Protein AF-A0A957NQY7-F1 (afdb_monomer_lite)

Structure (mmCIF, N/CA/C/O backbone):
data_AF-A0A957NQY7-F1
#
_entry.id   AF-A0A957NQY7-F1
#
loop_
_atom_site.group_PDB
_atom_site.id
_atom_site.type_symbol
_atom_site.label_atom_id
_atom_site.label_alt_id
_atom_site.label_comp_id
_atom_site.label_asym_id
_atom_site.label_entity_id
_atom_site.label_seq_id
_atom_site.pdbx_PDB_ins_code
_atom_site.Cartn_x
_atom_site.Cartn_y
_atom_site.Cartn_z
_atom_site.occupancy
_atom_site.B_iso_or_equiv
_atom_site.auth_seq_id
_atom_site.auth_comp_id
_atom_site.auth_asym_id
_atom_site.auth_atom_id
_atom_site.pdbx_PDB_model_num
ATOM 1 N N . ALA A 1 1 ? 17.063 -1.741 6.558 1.00 35.72 1 ALA A N 1
ATOM 2 C CA . ALA A 1 1 ? 15.794 -1.003 6.516 1.00 35.72 1 ALA A CA 1
ATOM 3 C C . ALA A 1 1 ? 14.689 -2.041 6.465 1.00 35.72 1 ALA A C 1
ATOM 5 O O . ALA A 1 1 ? 14.849 -3.014 5.737 1.00 35.72 1 ALA A O 1
ATOM 6 N N . THR A 1 2 ? 13.660 -1.917 7.299 1.00 36.47 2 THR A N 1
ATOM 7 C CA . THR A 1 2 ? 12.418 -2.664 7.082 1.00 36.47 2 THR A CA 1
ATOM 8 C C . THR A 1 2 ? 11.767 -1.974 5.903 1.00 36.47 2 THR A C 1
ATOM 10 O O . THR A 1 2 ? 11.341 -0.830 6.029 1.00 36.47 2 THR A O 1
ATOM 13 N N . ASP A 1 3 ? 11.850 -2.600 4.745 1.00 47.94 3 ASP A N 1
ATOM 14 C CA . ASP A 1 3 ? 11.329 -2.013 3.533 1.00 47.94 3 ASP A CA 1
ATOM 15 C C . ASP A 1 3 ? 9.817 -2.243 3.478 1.00 47.94 3 ASP A C 1
ATOM 17 O O . ASP A 1 3 ? 9.352 -3.384 3.468 1.00 47.94 3 ASP A O 1
ATOM 21 N N . TRP A 1 4 ? 9.049 -1.156 3.531 1.00 58.91 4 TRP A N 1
ATOM 22 C CA . TRP A 1 4 ? 7.593 -1.183 3.382 1.00 58.91 4 TRP A CA 1
ATOM 23 C C . TRP A 1 4 ? 7.175 -0.996 1.912 1.00 58.91 4 TRP A C 1
ATOM 25 O O . TRP A 1 4 ? 6.008 -0.681 1.657 1.00 58.91 4 TRP A O 1
ATOM 35 N N . ASP A 1 5 ? 8.098 -1.206 0.960 1.00 57.22 5 ASP A N 1
ATOM 36 C CA . ASP A 1 5 ? 7.918 -1.063 -0.495 1.00 57.22 5 ASP A CA 1
ATOM 37 C C . ASP A 1 5 ? 6.620 -1.735 -1.006 1.00 57.22 5 ASP A C 1
ATOM 39 O O . ASP A 1 5 ? 5.953 -1.203 -1.896 1.00 57.22 5 ASP A O 1
ATOM 43 N N . GLY A 1 6 ? 6.178 -2.831 -0.373 1.00 59.06 6 GLY A N 1
ATOM 44 C CA . GLY A 1 6 ? 4.964 -3.577 -0.727 1.00 59.06 6 GLY A CA 1
ATOM 45 C C . GLY A 1 6 ? 3.659 -3.190 -0.008 1.00 59.06 6 GLY A C 1
ATOM 46 O O . GLY A 1 6 ? 2.627 -3.814 -0.267 1.00 59.06 6 GLY A O 1
ATOM 47 N N . CYS A 1 7 ? 3.639 -2.197 0.894 1.00 64.56 7 CYS A N 1
ATOM 48 C CA . CYS A 1 7 ? 2.411 -1.765 1.591 1.00 64.56 7 CYS A CA 1
ATOM 49 C C . CYS A 1 7 ? 1.479 -0.957 0.670 1.00 64.56 7 CYS A C 1
ATOM 51 O O . CYS A 1 7 ? 1.295 0.253 0.829 1.00 64.56 7 CYS A O 1
ATOM 53 N N . GLY A 1 8 ? 0.925 -1.626 -0.339 1.00 67.88 8 GLY A N 1
ATOM 54 C CA . GLY A 1 8 ? 0.093 -1.053 -1.390 1.00 67.88 8 GLY A CA 1
ATOM 55 C C . GLY A 1 8 ? -1.330 -0.697 -0.960 1.00 67.88 8 GLY A C 1
ATOM 56 O O . GLY A 1 8 ? -1.796 -1.015 0.134 1.00 67.88 8 GLY A O 1
ATOM 57 N N . SER A 1 9 ? -2.024 -0.010 -1.861 1.00 74.94 9 SER A N 1
ATOM 58 C CA . SER A 1 9 ? -3.445 0.296 -1.724 1.00 74.94 9 SER A CA 1
ATOM 59 C C . SER A 1 9 ? -4.288 -0.965 -1.923 1.00 74.94 9 SER A C 1
ATOM 61 O O . SER A 1 9 ? -3.961 -1.835 -2.727 1.00 74.94 9 SER A O 1
ATOM 63 N N . VAL A 1 10 ? -5.380 -1.066 -1.163 1.00 73.88 10 VAL A N 1
ATOM 64 C CA . VAL A 1 10 ? -6.406 -2.116 -1.316 1.00 73.88 10 VAL A CA 1
ATOM 65 C C . VAL A 1 10 ? -7.627 -1.621 -2.095 1.00 73.88 10 VAL A C 1
ATOM 67 O O . VAL A 1 10 ? -8.581 -2.371 -2.286 1.00 73.88 10 VAL A O 1
ATOM 70 N N . ILE A 1 11 ? -7.622 -0.347 -2.500 1.00 79.00 11 ILE A N 1
ATOM 71 C CA . ILE A 1 11 ? -8.735 0.312 -3.192 1.00 79.00 11 ILE A CA 1
ATOM 72 C C . ILE A 1 11 ? -8.454 0.415 -4.691 1.00 79.00 11 ILE A C 1
ATOM 74 O O . ILE A 1 11 ? -9.349 0.190 -5.502 1.00 79.00 11 ILE A O 1
ATOM 78 N N . GLU A 1 12 ? -7.217 0.736 -5.062 1.00 86.00 12 GLU A N 1
ATOM 79 C CA . GLU A 1 12 ? -6.770 0.852 -6.450 1.00 86.00 12 GLU A CA 1
ATOM 80 C C . GLU A 1 12 ? -5.295 0.417 -6.582 1.00 86.00 12 GLU A C 1
ATOM 82 O O . GLU A 1 12 ? -4.574 0.404 -5.583 1.00 86.00 12 GLU A O 1
ATOM 87 N N . PRO A 1 13 ? -4.838 -0.008 -7.774 1.00 90.50 13 PRO A N 1
ATOM 88 C CA . PRO A 1 13 ? -3.490 -0.557 -7.930 1.00 90.50 13 PRO A CA 1
ATOM 89 C C . PRO A 1 13 ? -2.383 0.504 -8.040 1.00 90.50 13 PRO A C 1
ATOM 91 O O . PRO A 1 13 ? -1.237 0.2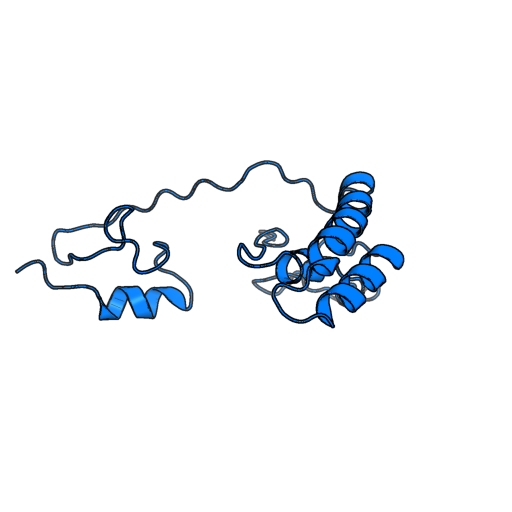34 -7.672 1.00 90.50 13 PRO A O 1
ATOM 94 N N . TRP A 1 14 ? -2.698 1.703 -8.531 1.00 92.00 14 TRP A N 1
ATOM 95 C CA . TRP A 1 14 ? -1.719 2.731 -8.877 1.00 92.00 14 TRP A CA 1
ATOM 96 C C . TRP A 1 14 ? -0.870 3.159 -7.682 1.00 92.00 14 TRP A C 1
ATOM 98 O O . TRP A 1 14 ? 0.352 3.221 -7.808 1.00 92.00 14 TRP A O 1
ATOM 108 N N . PHE A 1 15 ? -1.468 3.403 -6.512 1.00 87.94 15 PHE A N 1
ATOM 109 C CA . PHE A 1 15 ? -0.719 3.890 -5.346 1.00 87.94 15 PHE A CA 1
ATOM 110 C C . PHE A 1 15 ? 0.386 2.922 -4.907 1.00 87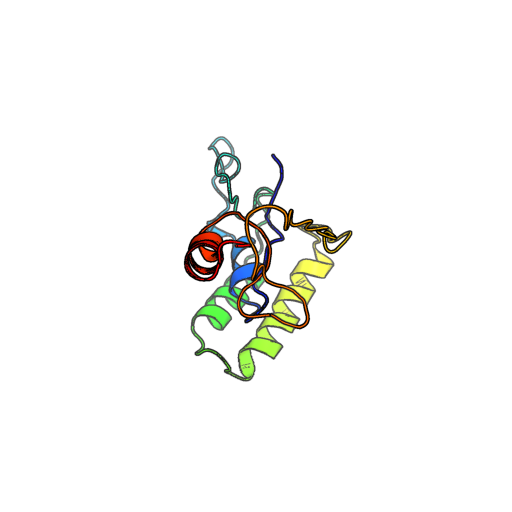.94 15 PHE A C 1
ATOM 112 O O . PHE A 1 15 ? 1.487 3.349 -4.559 1.00 87.94 15 PHE A O 1
ATOM 119 N N . GLY A 1 16 ? 0.112 1.614 -4.946 1.00 88.19 16 GLY A N 1
ATOM 120 C CA . GLY A 1 16 ? 1.124 0.597 -4.656 1.00 88.19 16 GLY A CA 1
ATOM 121 C C . GLY A 1 16 ? 2.206 0.563 -5.732 1.00 88.19 16 GLY A C 1
ATOM 122 O O . GLY A 1 16 ? 3.393 0.647 -5.431 1.00 88.19 16 GLY A O 1
ATOM 123 N N . MET A 1 17 ? 1.796 0.514 -6.997 1.00 91.12 17 MET A N 1
ATOM 124 C CA . MET A 1 17 ? 2.708 0.370 -8.132 1.00 91.12 17 MET A CA 1
ATOM 125 C C . MET A 1 17 ? 3.599 1.604 -8.359 1.00 91.12 17 MET A C 1
ATOM 127 O O . MET A 1 17 ? 4.763 1.478 -8.747 1.00 91.12 17 MET A O 1
ATOM 131 N N . GLN A 1 18 ? 3.102 2.802 -8.050 1.00 91.94 18 GLN A N 1
ATOM 132 C CA . GLN A 1 18 ? 3.837 4.066 -8.138 1.00 91.94 18 GLN A CA 1
ATOM 133 C C . GLN A 1 18 ? 5.070 4.105 -7.231 1.00 91.94 18 GLN A C 1
ATOM 135 O O . GLN A 1 18 ? 5.992 4.878 -7.517 1.00 91.94 18 GLN A O 1
ATOM 140 N N . ARG A 1 19 ? 5.139 3.263 -6.192 1.00 89.50 19 ARG A N 1
ATOM 141 C CA . ARG A 1 19 ? 6.328 3.157 -5.341 1.00 89.50 19 ARG A CA 1
ATOM 142 C C . ARG A 1 19 ? 7.568 2.723 -6.105 1.00 89.50 19 ARG A C 1
ATOM 144 O O . ARG A 1 19 ? 8.628 3.261 -5.832 1.00 89.50 19 ARG A O 1
ATOM 151 N N . TYR A 1 20 ? 7.428 1.872 -7.121 1.00 91.56 20 TYR A N 1
ATOM 152 C CA . TYR A 1 20 ? 8.538 1.383 -7.950 1.00 91.56 20 TYR A CA 1
ATOM 153 C C . TYR A 1 20 ? 8.872 2.297 -9.145 1.00 91.56 20 TYR A C 1
ATOM 155 O O . TYR A 1 20 ? 9.668 1.946 -10.010 1.00 91.56 20 TYR A O 1
ATOM 163 N N . HIS A 1 21 ? 8.263 3.483 -9.232 1.00 93.94 21 HIS A N 1
ATOM 164 C CA . HIS A 1 21 ? 8.502 4.402 -10.343 1.00 93.94 21 HIS A CA 1
ATOM 165 C C . HIS A 1 21 ? 9.949 4.930 -10.353 1.00 93.94 21 HIS A C 1
ATOM 167 O O . HIS A 1 21 ? 10.492 5.313 -9.311 1.00 93.94 21 HIS A O 1
ATOM 173 N N . LYS A 1 22 ? 10.555 5.066 -11.543 1.00 93.69 22 LYS A N 1
ATOM 174 C CA . LYS A 1 22 ? 11.963 5.492 -11.696 1.00 93.69 22 LYS A CA 1
ATOM 175 C C . LYS A 1 22 ? 12.295 6.850 -11.071 1.00 93.69 22 LYS A C 1
ATOM 177 O O . LYS A 1 22 ? 13.437 7.096 -10.708 1.00 93.69 22 LYS A O 1
ATOM 182 N N . LYS A 1 23 ? 11.295 7.727 -10.912 1.00 92.44 23 LYS A N 1
ATOM 183 C CA . LYS A 1 23 ? 11.434 9.053 -10.265 1.00 92.44 23 LYS A CA 1
ATOM 184 C C . LYS A 1 23 ? 11.959 8.987 -8.828 1.00 92.44 23 LYS A C 1
ATOM 186 O O . LYS A 1 23 ? 12.444 9.992 -8.326 1.00 92.44 23 LYS A O 1
ATOM 191 N N . TRP A 1 24 ? 11.831 7.831 -8.177 1.00 89.88 24 TRP A N 1
ATOM 192 C CA . TRP A 1 24 ? 12.327 7.594 -6.824 1.00 89.88 24 TRP A CA 1
ATOM 193 C C . TRP A 1 24 ? 13.782 7.096 -6.793 1.00 89.88 24 TRP A C 1
ATOM 195 O O . TRP A 1 24 ? 14.373 7.003 -5.720 1.00 89.88 24 TRP A O 1
ATOM 205 N N . SER A 1 25 ? 14.384 6.812 -7.954 1.00 89.31 25 SER A N 1
ATOM 206 C CA . SER A 1 25 ? 15.786 6.414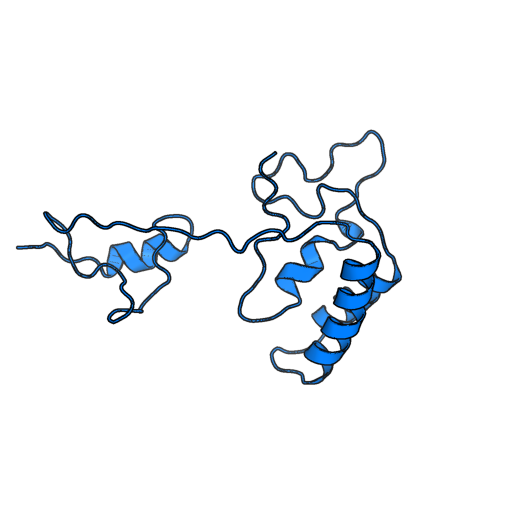 -8.064 1.00 89.31 25 SER A CA 1
ATOM 207 C C . SER A 1 25 ? 16.695 7.641 -8.157 1.00 89.31 25 SER A C 1
ATOM 209 O O . SER A 1 25 ? 16.703 8.369 -9.152 1.00 89.31 25 SER A O 1
ATOM 211 N N . ASN A 1 26 ? 17.482 7.865 -7.104 1.00 86.06 26 ASN A N 1
ATOM 212 C CA . ASN A 1 26 ? 18.492 8.920 -7.067 1.00 86.06 26 ASN A CA 1
ATOM 213 C C . ASN A 1 26 ? 19.818 8.457 -7.708 1.00 86.06 26 ASN A C 1
ATOM 215 O O . ASN A 1 26 ? 20.128 7.259 -7.683 1.00 86.06 26 ASN A O 1
ATOM 219 N N . PRO A 1 27 ? 20.657 9.386 -8.216 1.00 87.25 27 PRO A N 1
ATOM 220 C CA . PRO A 1 27 ? 21.970 9.058 -8.766 1.00 87.25 27 PRO A CA 1
ATOM 221 C C . PRO A 1 27 ? 22.861 8.263 -7.803 1.00 87.25 27 PRO A C 1
ATOM 223 O O . PRO A 1 27 ? 22.805 8.419 -6.577 1.00 87.25 27 PRO A O 1
ATOM 226 N N . ILE A 1 28 ? 23.743 7.441 -8.369 1.00 85.50 28 ILE A N 1
ATOM 227 C CA . ILE A 1 28 ? 24.742 6.692 -7.601 1.00 85.50 28 ILE A CA 1
ATOM 228 C C . ILE A 1 28 ? 25.611 7.669 -6.798 1.00 85.50 28 ILE A C 1
ATOM 230 O O . ILE A 1 28 ? 26.038 8.704 -7.305 1.00 85.50 28 ILE A O 1
ATOM 234 N N . GLY A 1 29 ? 25.870 7.333 -5.532 1.00 84.81 29 GLY A N 1
ATOM 235 C CA . GLY A 1 29 ? 26.640 8.178 -4.615 1.00 84.81 29 GLY A CA 1
ATOM 236 C C . GLY A 1 29 ? 25.813 9.245 -3.894 1.00 84.81 29 GLY A C 1
ATOM 237 O O . GLY A 1 29 ? 26.363 9.970 -3.070 1.00 84.81 29 GLY A O 1
ATOM 238 N N . THR A 1 30 ? 24.503 9.319 -4.149 1.00 85.38 30 THR A N 1
ATOM 239 C CA . THR A 1 30 ? 23.569 10.128 -3.354 1.00 85.38 30 THR A CA 1
ATOM 240 C C . THR A 1 30 ? 22.655 9.232 -2.513 1.00 85.38 30 THR A C 1
ATOM 242 O O . THR A 1 30 ? 22.304 8.135 -2.968 1.00 85.38 30 THR A O 1
ATOM 245 N N . PRO A 1 31 ? 22.264 9.664 -1.298 1.00 79.50 31 PRO A N 1
ATOM 246 C CA . PRO A 1 31 ? 21.227 8.989 -0.521 1.00 79.50 31 PRO A CA 1
ATOM 247 C C . PRO A 1 31 ? 19.966 8.795 -1.365 1.00 79.50 31 PRO A C 1
ATOM 249 O O . PRO A 1 31 ? 19.542 9.718 -2.064 1.00 79.50 31 PRO A O 1
ATOM 252 N N . GLY A 1 32 ? 19.393 7.599 -1.347 1.00 76.81 32 GLY A N 1
ATOM 253 C CA . GLY A 1 32 ? 18.100 7.337 -1.970 1.00 76.81 32 GLY A CA 1
ATOM 254 C C . GLY A 1 32 ? 16.975 7.659 -0.992 1.00 76.81 32 GLY A C 1
ATOM 255 O O . GLY A 1 32 ? 17.119 8.510 -0.109 1.00 76.81 32 GLY A O 1
ATOM 256 N N . THR A 1 33 ? 15.841 6.987 -1.148 1.00 73.50 33 THR A N 1
ATOM 257 C CA . THR A 1 33 ? 14.697 7.147 -0.243 1.00 73.50 33 THR A CA 1
ATOM 258 C C . THR A 1 33 ? 14.832 6.298 1.024 1.00 73.50 33 THR A C 1
ATOM 260 O O . THR A 1 33 ? 14.007 6.457 1.917 1.00 73.50 33 THR A O 1
ATOM 263 N N . GLU A 1 34 ? 15.882 5.469 1.149 1.00 66.94 34 GLU A N 1
ATOM 264 C CA . GLU A 1 34 ? 16.058 4.440 2.189 1.00 66.94 34 GLU A CA 1
ATOM 265 C C . GLU A 1 34 ? 16.058 4.939 3.648 1.00 66.94 34 GLU A C 1
ATOM 267 O O . GLU A 1 34 ? 15.926 4.139 4.574 1.00 66.94 34 GLU A O 1
ATOM 272 N N . TYR A 1 35 ? 16.226 6.244 3.869 1.00 60.44 35 TYR A N 1
ATOM 273 C CA . TYR A 1 35 ? 16.256 6.864 5.201 1.00 60.44 35 TYR A CA 1
ATOM 274 C C . TYR A 1 35 ? 14.885 7.355 5.689 1.00 60.44 35 TYR A C 1
ATOM 276 O O . TYR A 1 35 ? 14.794 7.916 6.780 1.00 60.44 35 TYR A O 1
ATOM 284 N N . VAL A 1 36 ? 13.832 7.190 4.887 1.00 63.88 36 VAL A N 1
ATOM 285 C CA . VAL A 1 36 ? 12.465 7.612 5.218 1.00 63.88 36 VAL A CA 1
ATOM 286 C C . VAL A 1 36 ? 11.684 6.403 5.742 1.00 63.88 36 VAL A C 1
ATOM 288 O O . VAL A 1 36 ? 11.780 5.330 5.164 1.00 63.88 36 VAL A O 1
ATOM 291 N N . ASP A 1 37 ? 10.865 6.559 6.787 1.00 59.78 37 ASP A N 1
ATOM 292 C CA . ASP A 1 37 ? 10.050 5.465 7.367 1.00 59.78 37 ASP A CA 1
ATOM 293 C C . ASP A 1 37 ? 9.071 4.797 6.366 1.00 59.78 37 ASP A C 1
ATOM 295 O O . ASP A 1 37 ? 8.517 3.736 6.645 1.00 59.78 37 ASP A O 1
ATOM 299 N N . ASN A 1 38 ? 8.864 5.404 5.193 1.00 64.50 38 ASN A N 1
ATOM 300 C CA . ASN A 1 38 ? 8.083 4.896 4.064 1.00 64.50 38 ASN A CA 1
ATOM 301 C C . ASN A 1 38 ? 8.889 5.137 2.779 1.00 64.50 38 ASN A C 1
ATOM 303 O O . ASN A 1 38 ? 8.680 6.125 2.068 1.00 64.50 38 ASN A O 1
ATOM 307 N N . THR A 1 39 ? 9.883 4.279 2.562 1.00 72.94 39 THR A N 1
ATOM 308 C CA . THR A 1 39 ? 10.763 4.299 1.394 1.00 72.94 39 THR A CA 1
ATOM 309 C C . THR A 1 39 ? 9.954 4.026 0.126 1.00 72.94 39 THR A C 1
ATOM 311 O O . THR A 1 39 ? 8.958 3.310 0.152 1.00 72.94 39 THR A O 1
ATOM 314 N N . ASN A 1 40 ? 10.355 4.641 -0.985 1.00 84.19 40 ASN A N 1
ATOM 315 C CA . ASN A 1 40 ? 9.851 4.280 -2.307 1.00 84.19 40 ASN A CA 1
ATOM 316 C C . ASN A 1 40 ? 11.030 3.766 -3.119 1.00 84.19 40 ASN A C 1
ATOM 318 O O . ASN A 1 40 ? 11.983 4.529 -3.314 1.00 84.19 40 ASN A O 1
ATOM 322 N N . ASN A 1 41 ? 10.937 2.544 -3.640 1.00 86.19 41 ASN A N 1
ATOM 323 C CA . ASN A 1 41 ? 11.935 1.973 -4.542 1.00 86.19 41 ASN A CA 1
ATOM 324 C C . ASN A 1 41 ? 13.323 1.909 -3.888 1.00 86.19 41 ASN A C 1
ATOM 326 O O . ASN A 1 41 ? 14.312 2.402 -4.447 1.00 86.19 41 ASN A O 1
ATOM 330 N N . ALA A 1 42 ? 13.406 1.327 -2.687 1.00 80.88 42 ALA A N 1
ATOM 331 C CA . ALA A 1 42 ? 14.680 1.216 -1.973 1.00 80.88 42 ALA A CA 1
ATOM 332 C C . ALA A 1 42 ? 15.702 0.377 -2.764 1.00 80.88 42 ALA A C 1
ATOM 334 O O . ALA A 1 42 ? 16.910 0.625 -2.693 1.00 80.88 42 ALA A O 1
ATOM 335 N N . GLY A 1 43 ? 15.212 -0.557 -3.587 1.00 83.19 43 GLY A N 1
ATOM 336 C CA . GLY A 1 43 ? 16.008 -1.342 -4.534 1.00 83.19 43 GLY A CA 1
ATOM 337 C C . GLY A 1 43 ? 16.612 -0.547 -5.701 1.00 83.19 43 GLY A C 1
ATOM 338 O O . GLY A 1 43 ? 17.441 -1.092 -6.429 1.00 83.19 43 GLY A O 1
ATOM 339 N N . ARG A 1 44 ? 16.240 0.733 -5.885 1.00 88.75 44 ARG A N 1
ATOM 340 C CA . ARG A 1 44 ? 16.677 1.603 -7.000 1.00 88.75 44 ARG A CA 1
ATOM 341 C C . ARG A 1 44 ? 16.438 0.984 -8.378 1.00 88.75 44 ARG A C 1
ATOM 343 O O . ARG A 1 44 ? 17.196 1.230 -9.319 1.00 88.75 44 ARG A O 1
ATOM 350 N N . TRP A 1 45 ? 15.384 0.188 -8.495 1.00 91.88 45 TRP A N 1
ATOM 351 C CA . TRP A 1 45 ? 14.986 -0.412 -9.754 1.00 91.88 45 TRP A CA 1
ATOM 352 C C . TRP A 1 45 ? 14.504 0.669 -10.725 1.00 91.88 45 TRP A C 1
ATOM 354 O O . TRP A 1 45 ? 13.840 1.633 -10.341 1.00 91.88 45 TRP A O 1
ATOM 364 N N . VAL A 1 46 ? 14.873 0.543 -11.995 1.00 94.69 46 VAL A N 1
ATOM 365 C CA . VAL A 1 46 ? 14.514 1.510 -13.031 1.00 94.69 46 VAL A CA 1
ATOM 366 C C . VAL A 1 46 ? 14.054 0.747 -14.255 1.00 94.69 46 VAL A C 1
ATOM 368 O O . VAL A 1 46 ? 14.835 0.031 -14.871 1.00 94.69 46 VAL A O 1
ATOM 371 N N . ASN A 1 47 ? 12.801 0.977 -14.631 1.00 97.88 47 ASN A N 1
ATOM 372 C CA . ASN A 1 47 ? 12.236 0.517 -15.887 1.00 97.88 47 ASN A CA 1
ATOM 373 C C . ASN A 1 47 ? 11.379 1.646 -16.490 1.00 97.88 47 ASN A C 1
ATOM 375 O O . ASN A 1 47 ? 10.478 2.190 -15.838 1.00 97.88 47 ASN A O 1
ATOM 379 N N . ASP A 1 48 ? 11.715 2.052 -17.717 1.00 98.31 48 ASP A N 1
ATOM 380 C CA . ASP A 1 48 ? 11.084 3.189 -18.393 1.00 98.31 48 ASP A CA 1
ATOM 381 C C . ASP A 1 48 ? 9.655 2.883 -18.856 1.00 98.31 48 ASP A C 1
ATOM 383 O O . ASP A 1 48 ? 8.792 3.755 -18.750 1.00 98.31 48 ASP A O 1
ATOM 387 N N . GLU A 1 49 ? 9.401 1.659 -19.320 1.00 98.50 49 GLU A N 1
ATOM 388 C CA . GLU A 1 49 ? 8.088 1.210 -19.791 1.00 98.50 49 GLU A CA 1
ATOM 389 C C . GLU A 1 49 ? 7.107 1.074 -18.627 1.00 98.50 49 GLU A C 1
ATOM 391 O O . GLU A 1 49 ? 6.020 1.650 -18.661 1.00 98.50 49 GLU A O 1
ATOM 396 N N . TYR A 1 50 ? 7.534 0.416 -17.545 1.00 98.25 50 TYR A N 1
ATOM 397 C CA . TYR A 1 50 ? 6.776 0.355 -16.299 1.00 98.25 50 TYR A CA 1
ATOM 398 C C . TYR A 1 50 ? 6.404 1.759 -15.821 1.00 98.25 50 TYR A C 1
ATOM 400 O O . TYR A 1 50 ? 5.243 2.040 -15.536 1.00 98.25 50 TYR A O 1
ATOM 408 N N . SER A 1 51 ? 7.384 2.666 -15.772 1.00 98.31 51 SER A N 1
ATOM 409 C CA . SER A 1 51 ? 7.164 4.039 -15.314 1.00 98.31 51 SER A CA 1
ATOM 410 C C . SER A 1 51 ? 6.123 4.771 -16.173 1.00 98.31 51 SER A C 1
ATOM 412 O O . SER A 1 51 ? 5.222 5.398 -15.620 1.00 98.31 51 SER A O 1
ATOM 414 N N . ALA A 1 52 ? 6.179 4.622 -17.501 1.00 98.62 52 ALA A N 1
ATOM 415 C CA . ALA A 1 52 ? 5.199 5.215 -18.411 1.00 98.62 52 ALA A CA 1
ATOM 416 C C . ALA A 1 52 ? 3.775 4.663 -18.203 1.00 98.62 52 ALA A C 1
ATOM 418 O O . ALA A 1 52 ? 2.820 5.439 -18.184 1.00 98.62 52 ALA A O 1
ATOM 419 N N . LEU A 1 53 ? 3.630 3.352 -17.977 1.00 98.38 53 LEU A N 1
ATOM 420 C CA . LEU A 1 53 ? 2.334 2.726 -17.674 1.00 98.38 53 LEU A CA 1
ATOM 421 C C . LEU A 1 53 ? 1.727 3.261 -16.370 1.00 98.38 53 LEU A C 1
ATOM 423 O O . LEU A 1 53 ? 0.516 3.468 -16.278 1.00 98.38 53 LEU A O 1
ATOM 427 N N . ILE A 1 54 ? 2.561 3.503 -15.355 1.00 97.38 54 ILE A N 1
ATOM 428 C CA . ILE A 1 54 ? 2.115 4.094 -14.088 1.00 97.38 54 ILE A CA 1
ATOM 429 C C . ILE A 1 54 ? 1.705 5.560 -14.264 1.00 97.38 54 ILE A C 1
ATOM 431 O O . ILE A 1 54 ? 0.723 5.986 -13.653 1.00 97.38 54 ILE A O 1
ATOM 435 N N . ASP A 1 55 ? 2.420 6.333 -15.083 1.00 98.25 55 ASP A N 1
ATOM 436 C CA . ASP A 1 55 ? 2.046 7.719 -15.386 1.00 98.25 55 ASP A CA 1
ATOM 437 C C . ASP A 1 55 ? 0.696 7.787 -16.126 1.00 98.25 55 ASP A C 1
ATOM 439 O O . ASP A 1 55 ? -0.157 8.600 -15.764 1.00 98.25 55 ASP A O 1
ATOM 443 N N . GLU A 1 56 ? 0.459 6.898 -17.098 1.00 97.94 56 GLU A N 1
ATOM 444 C CA . GLU A 1 56 ? -0.828 6.796 -17.801 1.00 97.94 56 GLU A CA 1
ATOM 445 C C . GLU A 1 56 ? -1.961 6.415 -16.841 1.00 97.94 56 GLU A C 1
ATOM 447 O O . GLU A 1 56 ? -2.998 7.078 -16.796 1.00 97.94 56 GLU A O 1
ATOM 452 N N . MET A 1 57 ? -1.736 5.400 -16.004 1.00 96.94 57 MET A N 1
ATOM 453 C CA . MET A 1 57 ? -2.718 4.951 -15.017 1.00 96.94 57 MET A CA 1
ATOM 454 C C . MET A 1 57 ? -3.065 6.052 -14.005 1.00 96.94 57 MET A C 1
ATOM 456 O O . MET A 1 57 ? -4.228 6.194 -13.633 1.00 96.94 57 MET A O 1
ATOM 460 N N . GLY A 1 58 ? -2.083 6.858 -13.589 1.00 95.56 58 GLY A N 1
ATOM 461 C CA . GLY A 1 58 ? -2.272 7.958 -12.637 1.00 95.56 58 GLY A CA 1
ATOM 462 C C . GLY A 1 58 ? -3.047 9.156 -13.190 1.00 95.56 58 GLY A C 1
ATOM 463 O O . GLY A 1 58 ? -3.510 9.991 -12.413 1.00 95.56 58 GLY A O 1
ATOM 464 N N . ALA A 1 59 ? -3.199 9.251 -14.513 1.00 96.81 59 ALA A N 1
ATOM 465 C CA . ALA A 1 59 ? -3.988 10.294 -15.167 1.00 96.81 59 ALA A CA 1
ATOM 466 C C . ALA A 1 59 ? -5.483 9.940 -15.285 1.00 96.81 59 ALA A C 1
ATOM 468 O O . ALA A 1 59 ? -6.295 10.807 -15.623 1.00 96.81 59 ALA A O 1
ATOM 469 N N . LEU A 1 60 ? -5.856 8.684 -15.021 1.00 95.88 60 LEU A N 1
ATOM 470 C CA . LEU A 1 60 ? -7.227 8.198 -15.148 1.00 95.88 60 LEU A CA 1
ATOM 471 C C . LEU A 1 60 ? -8.066 8.491 -13.892 1.00 95.88 60 LEU A C 1
ATOM 473 O O . LEU A 1 60 ? -7.546 8.506 -12.773 1.00 95.88 60 LEU A O 1
ATOM 477 N N . PRO A 1 61 ? -9.389 8.696 -14.038 1.00 94.12 61 PRO A N 1
ATOM 478 C CA . PRO A 1 61 ? -10.277 8.794 -12.890 1.00 94.12 61 PRO A CA 1
ATOM 479 C C . PRO A 1 61 ? -10.397 7.446 -12.163 1.00 94.12 61 PRO A C 1
ATOM 481 O O . PRO A 1 61 ? -10.264 6.371 -12.750 1.00 94.12 61 PRO A O 1
ATOM 484 N N . LEU A 1 62 ? -10.72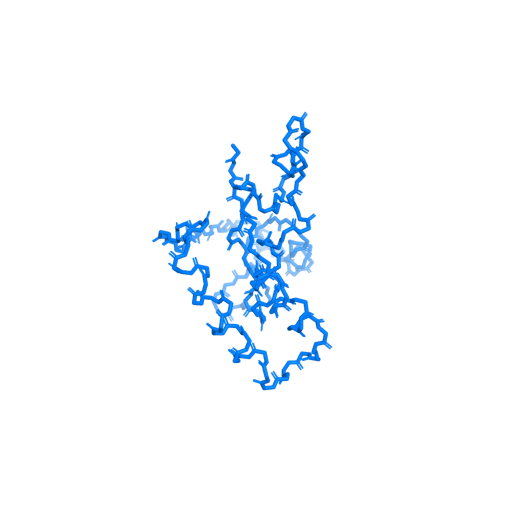0 7.496 -10.869 1.00 89.44 62 LEU A N 1
ATOM 485 C CA . LEU A 1 62 ? -11.009 6.288 -10.095 1.00 89.44 62 LEU A CA 1
ATOM 486 C C . LEU A 1 62 ? -12.160 5.497 -10.734 1.00 89.44 62 LEU A C 1
ATOM 488 O O . LEU A 1 62 ? -13.218 6.053 -11.029 1.00 89.44 62 LEU A O 1
ATOM 492 N N . GLY A 1 63 ? -11.959 4.189 -10.901 1.00 88.06 63 GLY A N 1
ATOM 493 C CA . GLY A 1 63 ? -12.943 3.288 -11.507 1.00 88.06 63 GLY A CA 1
ATOM 494 C C . GLY A 1 63 ? -12.939 3.262 -13.038 1.00 88.06 63 GLY A C 1
ATOM 495 O O . GLY A 1 63 ? -13.786 2.578 -13.612 1.00 88.06 63 GLY A O 1
ATOM 496 N N . ASP A 1 64 ? -12.012 3.961 -13.702 1.00 95.50 64 ASP A N 1
ATOM 497 C CA . ASP A 1 64 ? -11.841 3.835 -15.151 1.00 95.50 64 ASP A CA 1
ATOM 498 C C . ASP A 1 64 ? -11.490 2.380 -15.531 1.00 95.50 64 ASP A C 1
ATOM 500 O O . ASP A 1 64 ? -10.583 1.790 -14.930 1.00 95.50 64 ASP A O 1
ATOM 504 N N . PRO A 1 65 ? -12.180 1.773 -16.515 1.00 94.31 65 PRO A N 1
ATOM 505 C CA . PRO A 1 65 ? -11.938 0.383 -16.900 1.00 94.31 65 PRO A CA 1
ATOM 506 C C . PRO A 1 65 ? -10.513 0.127 -17.418 1.00 94.31 65 PRO A C 1
ATOM 508 O O . PRO A 1 65 ? -10.027 -0.998 -17.297 1.00 94.31 65 PRO A O 1
ATOM 511 N N . GLN A 1 66 ? -9.824 1.146 -17.945 1.00 96.44 66 GLN A N 1
ATOM 512 C CA . GLN A 1 66 ? -8.463 1.015 -18.480 1.00 96.44 66 GLN A CA 1
ATOM 513 C C . GLN A 1 66 ? -7.421 0.744 -17.386 1.00 96.44 66 GLN A C 1
ATOM 515 O O . GLN A 1 66 ? -6.393 0.125 -17.663 1.00 96.44 66 GLN A O 1
ATOM 520 N N . VAL A 1 67 ? -7.694 1.129 -16.130 1.00 95.50 67 VAL A N 1
ATOM 521 C CA . VAL A 1 67 ? -6.774 0.929 -14.993 1.00 95.50 67 VAL A CA 1
ATOM 522 C C . VAL A 1 67 ? -6.378 -0.540 -14.849 1.00 95.50 67 VAL A C 1
ATOM 524 O O . VAL A 1 67 ? -5.217 -0.850 -14.590 1.00 95.50 67 VAL A O 1
ATOM 527 N N . VAL A 1 68 ? -7.327 -1.458 -15.046 1.00 94.00 68 VAL A N 1
ATOM 528 C CA . VAL A 1 68 ? -7.078 -2.898 -14.903 1.00 94.00 68 VAL A CA 1
ATOM 529 C C . VAL A 1 68 ? -6.137 -3.414 -15.991 1.00 94.00 68 VAL A C 1
ATOM 531 O O . VAL A 1 68 ? -5.282 -4.251 -15.707 1.00 94.00 68 VAL A O 1
ATOM 534 N N . ASP A 1 69 ? -6.265 -2.926 -17.223 1.00 96.94 69 ASP A N 1
ATOM 535 C CA . ASP A 1 69 ? -5.428 -3.382 -18.334 1.00 96.94 69 ASP A CA 1
ATOM 536 C C . ASP A 1 69 ? -4.023 -2.771 -18.288 1.00 96.94 69 ASP A C 1
ATOM 538 O O . ASP A 1 69 ? -3.046 -3.467 -18.573 1.00 96.94 69 ASP A O 1
ATOM 542 N N . LEU A 1 70 ? -3.894 -1.520 -17.839 1.00 97.81 70 LEU A N 1
ATOM 543 C CA . LEU A 1 70 ? -2.596 -0.908 -17.532 1.00 97.81 70 LEU A CA 1
ATOM 544 C C . LEU A 1 70 ? -1.901 -1.629 -16.370 1.00 97.81 70 LEU A C 1
ATOM 546 O O . LEU A 1 70 ? -0.705 -1.909 -16.437 1.00 97.81 70 LEU A O 1
ATOM 550 N N . MET A 1 71 ? -2.656 -2.004 -15.332 1.00 95.44 71 MET A N 1
ATOM 551 C CA . MET A 1 71 ? -2.123 -2.752 -14.191 1.00 95.44 71 MET A CA 1
ATOM 552 C C . MET A 1 71 ? -1.582 -4.115 -14.617 1.00 95.44 71 MET A C 1
ATOM 554 O O . MET A 1 71 ? -0.479 -4.472 -14.213 1.00 95.44 71 MET A O 1
ATOM 558 N N . LYS A 1 72 ? -2.299 -4.853 -15.475 1.00 97.06 72 LYS A N 1
ATOM 559 C CA . LYS A 1 72 ? -1.816 -6.142 -15.999 1.00 97.06 72 LYS A CA 1
ATOM 560 C C . LYS A 1 72 ? -0.500 -5.998 -16.764 1.00 97.06 72 LYS A C 1
ATOM 562 O O . LYS A 1 72 ? 0.387 -6.831 -16.601 1.00 97.06 72 LYS A O 1
ATOM 567 N N . GLN A 1 73 ? -0.363 -4.959 -17.586 1.00 98.25 73 GLN A N 1
ATOM 568 C CA . GLN A 1 73 ? 0.877 -4.707 -18.327 1.00 98.25 73 GLN A CA 1
ATOM 569 C C . GLN A 1 73 ? 2.031 -4.399 -17.369 1.00 98.25 73 GLN A C 1
ATOM 571 O O . GLN A 1 73 ? 3.072 -5.051 -17.416 1.00 98.25 73 GLN A O 1
ATOM 576 N N . ALA A 1 74 ? 1.815 -3.480 -16.428 1.00 97.44 74 ALA A N 1
ATOM 577 C CA . ALA A 1 74 ? 2.853 -3.076 -15.491 1.00 97.44 74 ALA A CA 1
ATOM 578 C C . ALA A 1 74 ? 3.241 -4.203 -14.512 1.00 97.44 74 ALA A C 1
ATOM 580 O O . ALA A 1 74 ? 4.426 -4.389 -14.238 1.00 97.44 74 ALA A O 1
ATOM 581 N N . VAL A 1 75 ? 2.286 -5.010 -14.030 1.00 95.06 75 VAL A N 1
ATOM 582 C CA . VAL A 1 75 ? 2.592 -6.151 -13.147 1.00 95.06 75 VAL A CA 1
ATOM 583 C C . VAL A 1 75 ? 3.306 -7.281 -13.888 1.00 95.06 75 VAL A C 1
ATOM 585 O O . VAL A 1 75 ? 4.070 -8.003 -13.264 1.00 95.06 75 VAL A O 1
ATOM 588 N N . THR A 1 76 ? 3.101 -7.421 -15.204 1.00 97.94 76 THR A N 1
ATOM 589 C CA . THR A 1 76 ? 3.850 -8.392 -16.020 1.00 97.94 76 THR A CA 1
ATOM 590 C C . THR A 1 76 ? 5.336 -8.039 -16.020 1.00 97.94 76 THR A C 1
ATOM 592 O O . THR A 1 76 ? 6.151 -8.872 -15.644 1.00 97.94 76 THR A O 1
ATOM 595 N N . ILE A 1 77 ? 5.678 -6.777 -16.307 1.00 98.19 77 ILE A N 1
ATOM 596 C CA . ILE A 1 77 ? 7.067 -6.286 -16.252 1.00 98.19 77 ILE A CA 1
ATOM 597 C C . ILE A 1 77 ? 7.654 -6.475 -14.849 1.00 98.19 77 ILE A C 1
ATOM 599 O O . ILE A 1 77 ? 8.759 -6.987 -14.688 1.00 98.19 77 ILE A O 1
ATOM 603 N N . TRP A 1 78 ? 6.900 -6.083 -13.820 1.00 95.12 78 TRP A N 1
ATOM 604 C CA . TRP A 1 78 ? 7.339 -6.211 -12.432 1.00 95.12 78 TRP A CA 1
ATOM 605 C C . TRP A 1 78 ? 7.588 -7.674 -12.037 1.00 95.12 78 TRP A C 1
ATOM 607 O O . TRP A 1 78 ? 8.574 -7.971 -11.371 1.00 95.12 78 TRP A O 1
ATOM 617 N N . ALA A 1 79 ? 6.726 -8.599 -12.465 1.00 95.00 79 ALA A N 1
ATOM 618 C CA . ALA A 1 79 ? 6.870 -10.023 -12.178 1.00 95.00 79 ALA A CA 1
ATOM 619 C C . ALA A 1 79 ? 8.024 -10.674 -12.955 1.00 95.00 79 ALA A C 1
ATOM 621 O O . ALA A 1 79 ? 8.636 -11.608 -12.440 1.00 95.00 79 ALA A O 1
ATOM 622 N N . ASP A 1 80 ? 8.329 -10.188 -14.158 1.00 97.62 80 ASP A N 1
ATOM 623 C CA . ASP A 1 80 ? 9.447 -10.678 -14.967 1.00 97.62 80 ASP A CA 1
ATOM 624 C C . ASP A 1 80 ? 10.804 -10.189 -14.430 1.00 97.62 80 ASP A C 1
ATOM 626 O O . ASP A 1 80 ? 11.787 -10.934 -14.456 1.00 97.62 80 ASP A O 1
ATOM 630 N N . GLU A 1 81 ? 10.869 -8.956 -13.918 1.00 97.12 81 GLU A N 1
ATOM 631 C CA . GLU A 1 81 ? 12.116 -8.348 -13.427 1.00 97.12 81 GLU A CA 1
ATOM 632 C C . GLU A 1 81 ? 12.340 -8.507 -11.916 1.00 97.12 81 GLU A C 1
ATOM 634 O O . GLU A 1 81 ? 13.472 -8.351 -11.454 1.00 97.12 81 GLU A O 1
ATOM 639 N N . LEU A 1 82 ? 11.293 -8.852 -11.157 1.00 93.62 82 LEU A N 1
ATOM 640 C CA . LEU A 1 82 ? 11.321 -9.130 -9.715 1.00 93.62 82 LEU A CA 1
ATOM 641 C C . LEU A 1 82 ? 12.097 -8.078 -8.897 1.00 93.62 82 LEU A C 1
ATOM 643 O O . LEU A 1 82 ? 13.015 -8.438 -8.150 1.00 93.62 82 LEU A O 1
ATOM 647 N N . PRO A 1 83 ? 11.755 -6.777 -8.997 1.00 90.50 83 PRO A N 1
ATOM 648 C CA . PRO A 1 83 ? 12.431 -5.749 -8.207 1.00 90.50 83 PRO A CA 1
ATOM 649 C C . PRO A 1 83 ? 12.178 -5.913 -6.703 1.00 90.50 83 PRO A C 1
ATOM 651 O O . PRO A 1 83 ? 12.978 -5.461 -5.888 1.00 90.50 83 PRO A O 1
ATOM 654 N N . ASP A 1 84 ? 11.085 -6.587 -6.350 1.00 87.12 84 ASP A N 1
ATOM 655 C CA . ASP A 1 84 ? 10.787 -7.097 -5.022 1.00 87.12 84 ASP A CA 1
ATOM 656 C C . ASP A 1 84 ? 10.103 -8.469 -5.167 1.00 87.12 84 ASP A C 1
ATOM 658 O O . ASP A 1 84 ? 9.474 -8.763 -6.188 1.00 87.12 84 ASP A O 1
ATOM 662 N N . ILE A 1 85 ? 10.263 -9.343 -4.173 1.00 88.44 85 ILE A N 1
ATOM 663 C CA . ILE A 1 85 ? 9.767 -10.724 -4.210 1.00 88.44 85 ILE A CA 1
ATOM 664 C C . ILE A 1 85 ? 8.691 -10.876 -3.131 1.00 88.44 85 ILE A C 1
ATOM 666 O O . ILE A 1 85 ? 9.014 -10.986 -1.944 1.00 88.44 85 ILE A O 1
ATOM 670 N N . PRO A 1 86 ? 7.402 -10.941 -3.508 1.00 83.50 86 PRO A N 1
ATOM 671 C CA . PRO A 1 86 ? 6.321 -11.022 -2.543 1.00 83.50 86 PRO A CA 1
ATOM 672 C C . PRO A 1 86 ? 6.276 -12.437 -1.960 1.00 83.50 86 PRO A C 1
ATOM 674 O O . PRO A 1 86 ? 5.983 -13.406 -2.659 1.00 83.50 86 PRO A O 1
ATOM 677 N N . LEU A 1 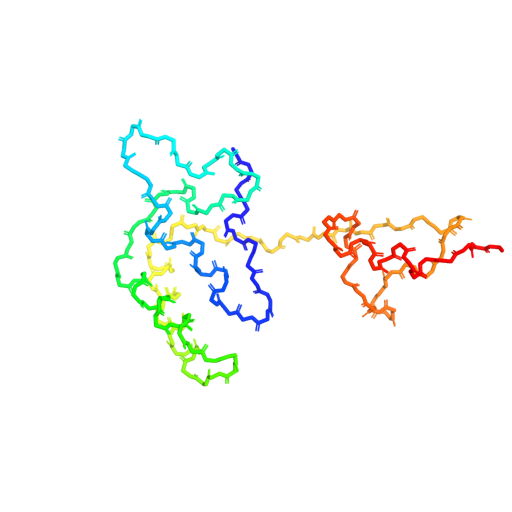87 ? 6.579 -12.568 -0.666 1.00 85.56 87 LEU A N 1
ATOM 678 C CA . LEU A 1 87 ? 6.626 -13.871 0.008 1.00 85.56 87 LEU A CA 1
ATOM 679 C C . LEU A 1 87 ? 5.310 -14.217 0.703 1.00 85.56 87 LEU A C 1
ATOM 681 O O . LEU A 1 87 ? 4.765 -15.304 0.522 1.00 85.56 87 LEU A O 1
ATOM 685 N N . VAL A 1 88 ? 4.811 -13.300 1.533 1.00 81.62 88 VAL A N 1
ATOM 686 C CA . VAL A 1 88 ? 3.613 -13.495 2.350 1.00 81.62 88 VAL A CA 1
ATOM 687 C C . VAL A 1 88 ? 2.877 -12.175 2.520 1.00 81.62 88 VAL A C 1
ATOM 689 O O . VAL A 1 88 ? 3.493 -11.127 2.694 1.00 81.62 88 VAL A O 1
ATOM 692 N N . GLN A 1 89 ? 1.547 -12.230 2.546 1.00 79.38 89 GLN A N 1
ATOM 693 C CA . GLN A 1 89 ? 0.768 -11.136 3.110 1.00 79.38 89 GLN A CA 1
ATOM 694 C C . GLN A 1 89 ? 0.884 -11.224 4.632 1.00 79.38 89 GLN A C 1
ATOM 696 O O . GLN A 1 89 ? 0.408 -12.193 5.226 1.00 79.38 89 GLN A O 1
ATOM 701 N N . THR A 1 90 ? 1.546 -10.245 5.254 1.00 76.94 90 THR A N 1
ATOM 702 C CA . THR A 1 90 ? 1.845 -10.255 6.692 1.00 76.94 90 THR A CA 1
ATOM 703 C C . THR A 1 90 ? 0.572 -10.473 7.519 1.00 76.94 90 THR A C 1
ATOM 705 O O . THR A 1 90 ? -0.300 -9.598 7.529 1.00 76.94 90 THR A O 1
ATOM 708 N N . PRO A 1 91 ? 0.436 -11.608 8.234 1.00 77.38 91 PRO A N 1
ATOM 709 C CA . PRO A 1 91 ? -0.687 -11.811 9.132 1.00 77.38 91 PRO A CA 1
ATOM 710 C C . PRO A 1 91 ? -0.486 -10.934 10.369 1.00 77.38 91 PRO A C 1
ATOM 712 O O . PRO A 1 91 ? 0.512 -11.061 11.077 1.00 77.38 91 PRO A O 1
ATOM 715 N N . VAL A 1 92 ? -1.438 -10.044 10.643 1.00 78.25 92 VAL A N 1
ATOM 716 C CA . VAL A 1 92 ? -1.399 -9.187 11.832 1.00 78.25 92 VAL A CA 1
ATOM 717 C C . VAL A 1 92 ? -2.431 -9.691 12.835 1.00 78.25 92 VAL A C 1
ATOM 719 O O . VAL A 1 92 ? -3.635 -9.630 12.588 1.00 78.25 92 VAL A O 1
ATOM 722 N N . PHE A 1 93 ? -1.961 -10.188 13.981 1.00 84.12 93 PHE A N 1
ATOM 723 C CA . PHE A 1 93 ? -2.821 -10.496 15.122 1.00 84.12 93 PHE A CA 1
ATOM 724 C C . PHE A 1 93 ? -3.003 -9.243 15.967 1.00 84.12 93 PHE A C 1
ATOM 726 O O . PHE A 1 93 ? -2.032 -8.696 16.488 1.00 84.12 93 PHE A O 1
ATOM 733 N N . ILE A 1 94 ? -4.249 -8.804 16.117 1.00 87.56 94 ILE A N 1
ATOM 734 C CA . ILE A 1 94 ? -4.584 -7.626 16.914 1.00 87.56 94 ILE A CA 1
ATOM 735 C C . ILE A 1 94 ? -5.430 -8.086 18.088 1.00 87.56 94 ILE A C 1
ATOM 737 O O . ILE A 1 94 ? -6.490 -8.687 17.919 1.00 87.56 94 ILE A O 1
ATOM 741 N N . LEU A 1 95 ? -4.906 -7.839 19.283 1.00 89.56 95 LEU A N 1
ATOM 742 C CA . LEU A 1 95 ? -5.512 -8.228 20.545 1.00 89.56 95 LEU A CA 1
ATOM 743 C C . LEU A 1 95 ? -5.923 -6.961 21.282 1.00 89.56 95 LEU A C 1
ATOM 745 O O . LEU A 1 95 ? -5.103 -6.070 21.497 1.00 89.56 95 LEU A O 1
ATOM 749 N N . PHE A 1 96 ? -7.183 -6.906 21.700 1.00 91.56 96 PHE A N 1
ATOM 750 C CA . PHE A 1 96 ? -7.710 -5.792 22.474 1.00 91.56 96 PHE A CA 1
ATOM 751 C C . PHE A 1 96 ? -7.983 -6.220 23.910 1.00 91.56 96 PHE A C 1
ATOM 753 O O . PHE A 1 96 ? -8.576 -7.269 24.163 1.00 91.56 96 PHE A O 1
ATOM 760 N N . ASN A 1 97 ? -7.565 -5.387 24.859 1.00 92.88 97 ASN A N 1
ATOM 761 C CA . ASN A 1 97 ? -7.937 -5.538 26.257 1.00 92.88 97 ASN A CA 1
ATOM 762 C C . ASN A 1 97 ? -9.281 -4.836 26.495 1.00 92.88 97 ASN A C 1
ATOM 764 O O . ASN A 1 97 ? -9.411 -3.637 26.242 1.00 92.88 97 ASN A O 1
ATOM 768 N N . THR A 1 98 ? -10.263 -5.580 27.004 1.00 94.94 98 THR A N 1
ATOM 769 C CA . THR A 1 98 ? -11.626 -5.084 27.231 1.00 94.94 98 THR A CA 1
ATOM 770 C C . THR A 1 98 ? -11.941 -4.751 28.690 1.00 94.94 98 THR A C 1
ATOM 772 O O . THR A 1 98 ? -13.100 -4.529 29.022 1.00 94.94 98 THR A O 1
ATOM 775 N N . THR A 1 99 ? -10.940 -4.717 29.578 1.00 97.19 99 THR A N 1
ATOM 776 C CA . THR A 1 99 ? -11.139 -4.435 31.011 1.00 97.19 99 THR A CA 1
ATOM 777 C C . THR A 1 99 ? -11.668 -3.020 31.256 1.00 97.19 99 THR A C 1
ATOM 779 O O . THR A 1 99 ? -12.514 -2.838 32.125 1.00 97.19 99 THR A O 1
ATOM 782 N N . TYR A 1 100 ? -11.190 -2.024 30.500 1.00 96.31 100 TYR A N 1
ATOM 783 C CA . TYR A 1 100 ? -11.569 -0.611 30.682 1.00 96.31 100 TYR A CA 1
ATOM 784 C C . TYR A 1 100 ? -12.242 0.016 29.463 1.00 96.31 100 TYR A C 1
ATOM 786 O O . TYR A 1 100 ? -13.001 0.969 29.614 1.00 96.31 100 TYR A O 1
ATOM 794 N N . TRP A 1 101 ? -11.986 -0.522 28.270 1.00 96.38 101 TRP A N 1
ATOM 795 C CA . TRP A 1 101 ? -12.470 0.030 27.010 1.00 96.38 101 TRP A CA 1
ATOM 796 C C . TRP A 1 101 ? -13.158 -1.046 26.185 1.00 96.38 101 TRP A C 1
ATOM 798 O O . TRP A 1 101 ? -12.649 -2.155 26.036 1.00 96.38 101 TRP A O 1
ATOM 808 N N . THR A 1 102 ? -14.310 -0.703 25.630 1.00 96.19 102 THR A N 1
ATOM 809 C CA . THR A 1 102 ? -15.112 -1.543 24.741 1.00 96.19 102 THR A CA 1
ATOM 810 C C . THR A 1 102 ? -15.314 -0.839 23.401 1.00 96.19 102 THR A C 1
ATOM 812 O O . THR A 1 102 ? -14.791 0.253 23.178 1.00 96.19 102 THR A O 1
ATOM 815 N N . ASN A 1 103 ? -16.077 -1.465 22.500 1.00 95.94 103 ASN A N 1
ATOM 816 C CA . ASN A 1 103 ? -16.323 -0.976 21.141 1.00 95.94 103 ASN A CA 1
ATOM 817 C C . ASN A 1 103 ? -15.066 -0.934 20.249 1.00 95.94 103 ASN A C 1
ATOM 819 O O . ASN A 1 103 ? -14.997 -0.165 19.293 1.00 95.94 103 ASN A O 1
ATOM 823 N N . TRP A 1 104 ? -14.079 -1.788 20.533 1.00 95.25 104 TRP A N 1
ATOM 824 C CA . TRP A 1 104 ? -12.971 -2.044 19.613 1.00 95.25 104 TRP A CA 1
ATOM 825 C C . TRP A 1 104 ? -13.490 -2.570 18.262 1.00 95.25 104 TRP A C 1
ATOM 827 O O . TRP A 1 104 ? -14.532 -3.242 18.231 1.00 95.25 104 TRP A O 1
ATOM 837 N N . PRO A 1 105 ? -12.798 -2.277 17.146 1.00 93.88 105 PRO A N 1
ATOM 838 C CA . PRO A 1 105 ? -13.180 -2.801 15.846 1.00 93.88 105 PRO A CA 1
ATOM 839 C C . PRO A 1 105 ? -13.002 -4.322 15.824 1.00 93.88 105 PRO A C 1
ATOM 841 O O . PRO A 1 105 ? -11.947 -4.854 16.170 1.00 93.88 105 PRO A O 1
ATOM 844 N N . THR A 1 106 ? -14.045 -5.030 15.405 1.00 91.12 106 THR A N 1
ATOM 845 C CA . THR A 1 106 ? -14.019 -6.484 15.186 1.00 91.12 106 THR A CA 1
ATOM 846 C C . THR A 1 106 ? -14.530 -6.793 13.785 1.00 91.12 106 THR A C 1
ATOM 848 O O . THR A 1 106 ? -14.945 -5.895 13.053 1.00 91.12 106 THR A O 1
ATOM 851 N N . LYS A 1 107 ? -14.545 -8.072 13.399 1.00 89.62 107 LYS A N 1
ATOM 852 C CA . LYS A 1 107 ? -15.167 -8.492 12.138 1.00 89.62 107 LYS A CA 1
ATOM 853 C C . LYS A 1 107 ? -16.652 -8.101 12.076 1.00 89.62 107 LYS A C 1
ATOM 855 O O . LYS A 1 107 ? -17.134 -7.693 11.025 1.00 89.62 107 LYS A O 1
ATOM 860 N N . GLU A 1 108 ? -17.363 -8.218 13.193 1.00 92.56 108 GLU A N 1
ATOM 861 C CA . GLU A 1 108 ? -18.783 -7.881 13.334 1.00 92.56 108 GLU A CA 1
ATOM 862 C C . GLU A 1 108 ? -19.004 -6.374 13.552 1.00 92.56 108 GLU A C 1
ATOM 864 O O . GLU A 1 108 ? -20.059 -5.853 13.202 1.00 92.56 108 GLU A O 1
ATOM 869 N N . ASN A 1 109 ? -18.003 -5.671 14.092 1.00 92.50 109 ASN A N 1
ATOM 870 C CA . ASN A 1 109 ? -18.004 -4.229 14.344 1.00 92.50 109 ASN A CA 1
ATOM 871 C C . ASN A 1 109 ? -16.942 -3.514 13.486 1.00 92.50 109 ASN A C 1
ATOM 873 O O . ASN A 1 109 ? -16.010 -2.896 14.004 1.00 92.50 109 ASN A O 1
ATOM 877 N N . ASN A 1 110 ? -17.044 -3.647 12.161 1.00 91.44 110 ASN A N 1
ATOM 878 C CA . ASN A 1 110 ? -16.003 -3.241 11.209 1.00 91.44 110 ASN A CA 1
ATOM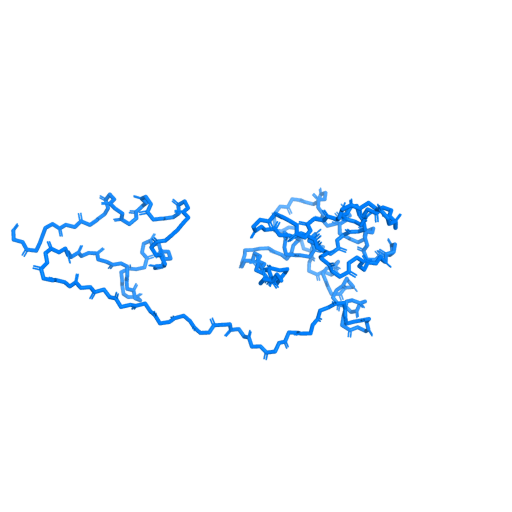 879 C C . ASN A 1 110 ? -16.113 -1.763 10.782 1.00 91.44 110 ASN A C 1
ATOM 881 O O . ASN A 1 110 ? -16.246 -1.449 9.597 1.00 91.44 110 ASN A O 1
ATOM 885 N N . TYR A 1 111 ? -16.112 -0.837 11.745 1.00 92.62 111 TYR A N 1
ATOM 886 C CA . TYR A 1 111 ? -16.216 0.598 11.445 1.00 92.62 111 TYR A CA 1
ATOM 887 C C . TYR A 1 111 ? -14.895 1.209 10.948 1.00 92.62 111 TYR A C 1
ATOM 889 O O . TYR A 1 111 ? -14.913 2.247 10.284 1.00 92.62 111 TYR A O 1
ATOM 897 N N . ILE A 1 112 ? -13.753 0.584 11.247 1.00 91.69 112 ILE A N 1
ATOM 898 C CA . ILE A 1 112 ? -12.417 0.988 10.795 1.00 91.69 112 ILE A CA 1
ATOM 899 C C . ILE A 1 112 ? -11.460 -0.207 10.862 1.00 91.69 112 ILE A C 1
ATOM 901 O O . ILE A 1 112 ? -11.685 -1.143 11.629 1.00 91.69 112 ILE A O 1
ATOM 905 N N . GLN A 1 113 ? -10.368 -0.157 10.094 1.00 86.94 113 GLN A N 1
ATOM 906 C CA . GLN A 1 113 ? -9.307 -1.153 10.209 1.00 86.94 113 GLN A CA 1
ATOM 907 C C . GLN A 1 113 ? -8.703 -1.169 11.634 1.00 86.94 113 GLN A C 1
ATOM 909 O O . GLN A 1 113 ? -8.523 -0.101 12.228 1.00 86.94 113 GLN A O 1
ATOM 914 N N . PRO A 1 114 ? -8.395 -2.358 12.182 1.00 88.25 114 PRO A N 1
ATOM 915 C CA . PRO A 1 114 ? -8.082 -2.545 13.598 1.00 88.25 114 PRO A CA 1
ATOM 916 C C . PRO A 1 114 ? -6.703 -2.101 14.122 1.00 88.25 114 PRO A C 1
ATOM 918 O O . PRO A 1 114 ? -6.611 -1.948 15.340 1.00 88.25 114 PRO A O 1
ATOM 921 N N . PRO A 1 115 ? -5.622 -1.907 13.332 1.00 87.38 115 PRO A N 1
ATOM 922 C CA . PRO A 1 115 ? -4.338 -1.528 13.924 1.00 87.38 115 PRO A CA 1
ATOM 923 C C . PRO A 1 115 ? -4.428 -0.207 14.699 1.00 87.38 115 PRO A C 1
ATOM 925 O O . PRO A 1 115 ? -5.101 0.729 14.286 1.00 87.38 115 PRO A O 1
ATOM 928 N N . SER A 1 116 ? -3.772 -0.120 15.853 1.00 86.12 116 SER A N 1
ATOM 929 C CA . SER A 1 116 ? -3.841 1.059 16.727 1.00 86.12 116 SER A CA 1
ATOM 930 C C . SER A 1 116 ? -2.705 2.056 16.459 1.00 86.12 116 SER A C 1
ATOM 932 O O . SER A 1 116 ? -2.112 2.594 17.393 1.00 86.12 116 SER A O 1
ATOM 934 N N . HIS A 1 117 ? -2.342 2.249 15.190 1.00 80.69 117 HIS A N 1
ATOM 935 C CA . HIS A 1 117 ? -1.265 3.147 14.760 1.00 80.69 117 HIS A CA 1
ATOM 936 C C . HIS A 1 117 ? -1.681 3.962 13.527 1.00 80.69 117 HIS A C 1
ATOM 938 O O . HIS A 1 117 ? -2.706 3.689 12.913 1.00 80.69 117 HIS A O 1
ATOM 944 N N . TRP A 1 118 ? -0.886 4.970 13.155 1.00 80.25 118 TRP A N 1
ATOM 945 C CA . TRP A 1 118 ? -1.177 5.908 12.055 1.00 80.25 118 TRP A CA 1
ATOM 946 C C . TRP A 1 118 ? -2.520 6.656 12.214 1.00 80.25 118 TRP A C 1
ATOM 948 O O . TRP A 1 118 ? -3.122 6.693 13.285 1.00 80.25 118 TRP A O 1
ATOM 958 N N . GLU A 1 119 ? -2.986 7.282 11.134 1.00 80.81 119 GLU A N 1
ATOM 959 C CA . GLU A 1 119 ? -4.123 8.215 11.144 1.00 80.81 119 GLU A CA 1
ATOM 960 C C . GLU A 1 119 ? -5.478 7.562 11.470 1.00 80.81 119 GLU A C 1
ATOM 962 O O . GLU A 1 119 ? -6.395 8.208 11.973 1.00 80.81 119 GLU A O 1
ATOM 967 N N . HIS A 1 120 ? -5.631 6.259 11.224 1.00 82.69 120 HIS A N 1
ATOM 968 C CA . HIS A 1 120 ? -6.900 5.561 11.449 1.00 82.69 120 HIS A CA 1
ATOM 969 C C . HIS A 1 120 ? -7.193 5.301 12.933 1.00 82.69 120 HIS A C 1
ATOM 971 O O . HIS A 1 120 ? -8.356 5.099 13.294 1.00 82.69 120 HIS A O 1
ATOM 977 N N . PHE A 1 121 ? -6.177 5.359 13.803 1.00 91.50 121 PHE A N 1
ATOM 978 C CA . PHE A 1 121 ? -6.371 5.154 15.237 1.00 91.50 121 PHE A CA 1
ATOM 979 C C . PHE A 1 121 ? -7.231 6.249 15.878 1.00 91.50 121 PHE A C 1
ATOM 981 O O . PHE A 1 121 ? -8.007 5.957 16.786 1.00 91.50 121 PHE A O 1
ATOM 988 N N . LEU A 1 122 ? -7.187 7.484 15.364 1.00 93.19 122 LEU A N 1
ATOM 989 C CA . LEU A 1 122 ? -8.048 8.564 15.858 1.00 93.19 122 LEU A CA 1
ATOM 990 C C . LEU A 1 122 ? -9.531 8.181 15.775 1.00 93.19 122 LEU A C 1
ATOM 992 O O . LEU A 1 122 ? -10.297 8.464 16.695 1.00 93.19 122 LEU A O 1
ATOM 996 N N . ARG A 1 123 ? -9.930 7.483 14.705 1.00 92.69 123 ARG A N 1
ATOM 997 C CA . ARG A 1 123 ? -11.306 7.009 14.548 1.00 92.69 123 ARG A CA 1
ATOM 998 C C . ARG A 1 123 ? -11.663 5.912 15.548 1.00 92.69 123 ARG A C 1
ATOM 1000 O O . ARG A 1 123 ? -12.785 5.899 16.028 1.00 92.69 123 ARG A O 1
ATOM 1007 N N . GLN A 1 124 ? -10.730 5.025 15.891 1.00 94.06 124 GLN A N 1
ATOM 1008 C CA . GLN A 1 124 ? -10.952 4.064 16.979 1.00 94.06 124 GLN A CA 1
ATOM 1009 C C . GLN A 1 124 ? -11.150 4.799 18.302 1.00 94.06 124 GLN A C 1
ATOM 1011 O O . GLN A 1 124 ? -12.137 4.564 18.987 1.00 94.06 124 GLN A O 1
ATOM 1016 N N . LEU A 1 125 ? -10.260 5.742 18.623 1.00 93.81 125 LEU A N 1
ATOM 1017 C CA . LEU A 1 125 ? -10.266 6.463 19.894 1.00 93.81 125 LEU A CA 1
ATOM 1018 C C . LEU A 1 125 ? -11.597 7.173 20.179 1.00 93.81 125 LEU A C 1
ATOM 1020 O O . LEU A 1 125 ? -12.069 7.129 21.311 1.00 93.81 125 LEU A O 1
ATOM 1024 N N . VAL A 1 126 ? -12.207 7.804 19.170 1.00 95.06 126 VAL A N 1
ATOM 1025 C CA . VAL A 1 126 ? -13.501 8.498 19.330 1.00 95.06 126 VAL A CA 1
ATOM 1026 C C . VAL A 1 126 ? -14.702 7.550 19.401 1.00 95.06 126 VAL A C 1
ATOM 1028 O O . VAL A 1 126 ? -15.773 7.959 19.842 1.00 95.06 126 VAL A O 1
ATOM 1031 N N . GLU A 1 127 ? -14.535 6.296 18.984 1.00 95.31 127 GLU A N 1
ATOM 1032 C CA . GLU A 1 127 ? -15.571 5.260 19.030 1.00 95.31 127 GLU A CA 1
ATOM 1033 C C . GLU A 1 127 ? -15.481 4.407 20.305 1.00 95.31 127 GLU A C 1
ATOM 1035 O O . GLU A 1 127 ? -16.476 3.795 20.704 1.00 95.31 127 GLU A O 1
ATOM 1040 N N . LEU A 1 128 ? -14.318 4.354 20.966 1.00 95.38 128 LEU A N 1
ATOM 1041 C CA . LEU A 1 128 ? -14.141 3.603 22.209 1.00 95.38 128 LEU A CA 1
ATOM 1042 C C . LEU A 1 128 ? -15.087 4.089 23.307 1.00 95.38 128 LEU A C 1
ATOM 1044 O O . LEU A 1 128 ? -15.348 5.280 23.475 1.00 95.38 128 LEU A O 1
ATOM 1048 N N . LYS A 1 129 ? -15.569 3.135 24.104 1.00 96.75 129 LYS A N 1
ATOM 1049 C CA . LYS A 1 129 ? -16.479 3.399 25.224 1.00 96.75 129 LYS A CA 1
ATOM 1050 C C . LYS A 1 129 ? -15.901 2.843 26.519 1.00 96.75 129 LYS A C 1
ATOM 1052 O O . LYS A 1 129 ? -15.316 1.757 26.474 1.00 96.75 129 LYS A O 1
ATOM 1057 N N . PRO A 1 130 ? -16.084 3.517 27.665 1.00 96.81 130 PRO A N 1
ATOM 1058 C CA . PRO A 1 130 ? -15.813 2.911 28.962 1.00 96.81 130 PRO A CA 1
ATOM 1059 C C . PRO A 1 130 ? -16.539 1.567 29.093 1.00 96.81 130 PRO A C 1
ATOM 1061 O O . PRO A 1 130 ? -17.656 1.402 28.601 1.00 96.81 130 PRO A O 1
ATOM 1064 N N . ALA A 1 131 ? -15.901 0.589 29.730 1.00 94.50 131 ALA A N 1
ATOM 1065 C CA . ALA A 1 131 ? -16.522 -0.705 30.017 1.00 94.50 131 ALA A CA 1
ATOM 1066 C C . ALA A 1 131 ? -17.577 -0.639 31.147 1.00 94.50 131 ALA A C 1
ATOM 1068 O O . ALA A 1 131 ? -18.258 -1.637 31.389 1.00 94.50 131 ALA A O 1
ATOM 1069 N N . GLN A 1 132 ? -17.698 0.511 31.830 1.00 79.00 132 GLN A N 1
ATOM 1070 C CA . GLN A 1 132 ? -18.608 0.797 32.948 1.00 79.00 132 GLN A CA 1
ATOM 1071 C C . GLN A 1 132 ? -19.226 2.187 32.807 1.00 79.00 132 GLN A C 1
ATOM 1073 O O . GLN A 1 132 ? -18.464 3.125 32.479 1.00 79.00 132 GLN A O 1
#

Foldseek 3Di:
DPAPLQVADPQAGLRSLVLCALVQQDDPPDDGQVVPPHHRLPLNDYDPLLNVLSVVLVVDDRPDPVRVVSSVVNVVVCVVVCSDDDDDDDDDDDDDDLQFKDLQDDPVSPPDDRDCDDDRVVVRVVRIDTSD

Radius of gyration: 18.9 Å; chains: 1; bounding box: 45×24×53 Å

Sequence (132 aa):
ATDWDGCGSVIEPWFGMQRYHKKWSNPIGTPGTEYVDNTNNAGRWVNDEYSALIDEMGALPLGDPQVVDLMKQAVTIWADELPDIPLVQTPVFILFNTTYWTNWPTKENNYIQPPSHWEHFLRQLVELKPAQ

pLDDT: mean 87.28, std 12.2, range [35.72, 98.62]

Secondary structure (DSSP, 8-state):
----TT---SS-SHHHHGGG-GGG-PPTTS--STTSSS-S-TT----HHHHHHHHHHHTSPTT-THHHHHHHHHHHHHHHH-SS--------------SSEE----SSS-SS---SSSTTHHHHHHH-EE--